Protein AF-A0A9J6BPK5-F1 (afdb_monomer)

Mean predicted aligned error: 16.49 Å

Solvent-accessible surface area (backbone atoms only — not comparable to full-atom values): 7780 Å² total; per-residue (Å²): 132,78,94,73,76,54,67,80,77,44,64,99,49,72,40,71,64,44,76,48,83,51,73,51,61,76,55,41,79,76,68,59,50,74,66,56,49,52,56,53,61,63,26,28,77,41,74,94,19,54,43,77,45,57,84,83,74,70,95,62,77,80,78,77,71,69,64,55,94,35,42,51,76,47,80,46,71,44,71,62,95,72,78,76,86,83,51,89,82,42,48,79,77,48,75,49,76,39,83,93,51,100,74,40,48,27,42,40,35,31,37,28,73,70,61,76,86,77,87,127

pLDDT: mean 75.68, std 15.54, range [35.75, 95.31]

Structure (mmCIF, N/CA/C/O backbone):
data_AF-A0A9J6BPK5-F1
#
_entry.id   AF-A0A9J6BPK5-F1
#
loop_
_atom_site.group_PDB
_atom_site.id
_atom_site.type_symbol
_atom_site.label_atom_id
_atom_site.label_alt_id
_atom_site.label_comp_id
_atom_site.label_asym_id
_atom_site.label_entity_id
_atom_site.label_seq_id
_atom_site.pdbx_PDB_ins_code
_atom_site.Cartn_x
_atom_site.Cartn_y
_atom_site.Cartn_z
_atom_site.occupancy
_atom_site.B_iso_or_equiv
_atom_site.auth_seq_id
_atom_site.auth_comp_id
_atom_site.auth_asym_id
_atom_site.auth_atom_id
_atom_site.pdbx_PDB_model_num
ATOM 1 N N . MET A 1 1 ? 0.612 -21.211 -21.174 1.00 61.78 1 MET A N 1
ATOM 2 C CA . MET A 1 1 ? 0.870 -19.931 -20.473 1.00 61.78 1 MET A CA 1
ATOM 3 C C . MET A 1 1 ? 1.261 -20.290 -19.049 1.00 61.78 1 MET A C 1
ATOM 5 O O . MET A 1 1 ? 0.654 -21.206 -18.516 1.00 61.78 1 MET A O 1
ATOM 9 N N . ALA A 1 2 ? 2.315 -19.696 -18.487 1.00 75.44 2 ALA A N 1
ATOM 10 C CA . ALA A 1 2 ? 2.744 -20.045 -17.131 1.00 75.44 2 ALA A CA 1
ATOM 11 C C . ALA A 1 2 ? 1.718 -19.534 -16.107 1.00 75.44 2 ALA A C 1
ATOM 13 O O . ALA A 1 2 ? 1.274 -18.394 -16.224 1.00 75.44 2 ALA A O 1
ATOM 14 N N . GLU A 1 3 ? 1.364 -20.363 -15.125 1.00 87.12 3 GLU A N 1
ATOM 15 C CA . GLU A 1 3 ? 0.406 -20.011 -14.063 1.00 87.12 3 GLU A CA 1
ATOM 16 C C . GLU A 1 3 ? 0.951 -18.921 -13.128 1.00 87.12 3 GLU A C 1
ATOM 18 O O . GLU A 1 3 ? 0.195 -18.108 -12.602 1.00 87.12 3 GLU A O 1
ATOM 23 N N . ALA A 1 4 ? 2.275 -18.865 -12.964 1.00 90.00 4 ALA A N 1
ATOM 24 C CA . ALA A 1 4 ? 2.968 -17.830 -12.213 1.00 90.00 4 ALA A CA 1
ATOM 25 C C . ALA A 1 4 ? 4.319 -17.504 -12.857 1.00 90.00 4 ALA A C 1
ATOM 27 O O . ALA A 1 4 ? 5.006 -18.373 -13.397 1.00 90.00 4 ALA A O 1
ATOM 28 N N . ILE A 1 5 ? 4.719 -16.238 -12.769 1.00 93.12 5 ILE A N 1
ATOM 29 C CA . ILE A 1 5 ? 6.027 -15.755 -13.215 1.00 93.12 5 ILE A CA 1
ATOM 30 C C . ILE A 1 5 ? 6.610 -14.809 -12.172 1.00 93.12 5 ILE A C 1
ATOM 32 O O . ILE A 1 5 ? 5.887 -14.135 -11.441 1.00 93.12 5 ILE A O 1
ATOM 36 N N . THR A 1 6 ? 7.937 -14.735 -12.106 1.00 92.50 6 THR A N 1
ATOM 37 C CA . THR A 1 6 ? 8.608 -13.757 -11.246 1.00 92.50 6 THR A CA 1
ATOM 38 C C . THR A 1 6 ? 8.509 -12.355 -11.846 1.00 92.50 6 THR A C 1
ATOM 40 O O . THR A 1 6 ? 8.416 -12.192 -13.064 1.00 92.50 6 THR A O 1
ATOM 43 N N . ILE A 1 7 ? 8.607 -11.325 -10.999 1.00 92.38 7 ILE A N 1
ATOM 44 C CA . ILE A 1 7 ? 8.554 -9.916 -11.429 1.00 92.38 7 ILE A CA 1
ATOM 45 C C . ILE A 1 7 ? 9.581 -9.638 -12.538 1.00 92.38 7 ILE A C 1
ATOM 47 O O . ILE A 1 7 ? 9.231 -9.055 -13.562 1.00 92.38 7 ILE A O 1
ATOM 51 N N . HIS A 1 8 ? 10.812 -10.139 -12.399 1.00 92.00 8 HIS A N 1
ATOM 52 C CA . HIS A 1 8 ? 11.862 -9.998 -13.415 1.00 92.00 8 HIS A CA 1
ATOM 53 C C . HIS A 1 8 ? 11.454 -10.584 -14.773 1.00 92.00 8 HIS A C 1
ATOM 55 O O . HIS A 1 8 ? 11.677 -9.963 -15.805 1.00 92.00 8 HIS A O 1
ATOM 61 N N . LYS A 1 9 ? 10.814 -11.760 -14.788 1.00 93.19 9 LYS A N 1
ATOM 62 C CA . LYS A 1 9 ? 10.366 -12.416 -16.028 1.00 93.19 9 LYS A CA 1
ATOM 63 C C . LYS A 1 9 ? 9.081 -11.812 -16.606 1.00 93.19 9 LYS A C 1
ATOM 65 O O . LYS A 1 9 ? 8.749 -12.092 -17.752 1.00 93.19 9 LYS A O 1
ATOM 70 N N . SER A 1 10 ? 8.372 -10.985 -15.838 1.00 92.94 10 SER A N 1
ATOM 71 C CA . SER A 1 10 ? 7.174 -10.261 -16.289 1.00 92.94 10 SER A CA 1
ATOM 72 C C . SER A 1 10 ? 7.471 -8.931 -16.995 1.00 92.94 10 SER A C 1
ATOM 74 O O . SER A 1 10 ? 6.563 -8.316 -17.558 1.00 92.94 10 SER A O 1
ATOM 76 N N . GLN A 1 11 ? 8.724 -8.463 -16.966 1.00 91.94 11 GLN A N 1
ATOM 77 C CA . GLN A 1 11 ? 9.120 -7.187 -17.563 1.00 91.94 11 GLN A CA 1
ATOM 78 C C . GLN A 1 11 ? 8.777 -7.130 -19.060 1.00 91.94 11 GLN A C 1
ATOM 80 O O . GLN A 1 11 ? 8.908 -8.113 -19.784 1.00 91.94 11 GLN A O 1
ATOM 85 N N . GLY A 1 12 ? 8.289 -5.974 -19.515 1.00 90.38 12 GLY A N 1
ATOM 86 C CA . GLY A 1 12 ? 7.861 -5.758 -20.904 1.00 90.38 12 GLY A CA 1
ATOM 87 C C . GLY A 1 12 ? 6.478 -6.319 -21.260 1.00 90.38 12 GLY A C 1
ATOM 88 O O . GLY A 1 12 ? 5.983 -6.043 -22.346 1.00 90.38 12 GLY A O 1
ATOM 89 N N . ARG A 1 13 ? 5.815 -7.053 -20.357 1.00 89.38 13 ARG A N 1
ATOM 90 C CA . ARG A 1 13 ? 4.464 -7.597 -20.581 1.00 89.38 13 ARG A CA 1
ATOM 91 C C . ARG A 1 13 ? 3.390 -6.812 -19.834 1.00 89.38 13 ARG A C 1
ATOM 93 O O . ARG A 1 13 ? 3.664 -6.282 -18.761 1.00 89.38 13 ARG A O 1
ATOM 100 N N . SER A 1 14 ? 2.170 -6.785 -20.362 1.00 93.31 14 SER A N 1
ATOM 101 C CA . SER A 1 14 ? 1.015 -6.175 -19.693 1.00 93.31 14 SER A CA 1
ATOM 102 C C . SER A 1 14 ? -0.223 -7.034 -19.884 1.00 93.31 14 SER A C 1
ATOM 104 O O . SER A 1 14 ? -0.612 -7.312 -21.022 1.00 93.31 14 SER A O 1
ATOM 106 N N . GLU A 1 15 ? -0.868 -7.392 -18.781 1.00 92.62 15 GLU A N 1
ATOM 107 C CA . GLU A 1 15 ? -2.012 -8.305 -18.749 1.00 92.62 15 GLU A CA 1
ATOM 108 C C . GLU A 1 15 ? -3.278 -7.563 -18.281 1.00 92.62 15 GLU A C 1
ATOM 110 O O . GLU A 1 15 ? -3.209 -6.517 -17.625 1.00 92.62 15 GLU A O 1
ATOM 115 N N . SER A 1 16 ? -4.457 -8.077 -18.647 1.00 93.75 16 SER A N 1
ATOM 116 C CA . SER A 1 16 ? -5.740 -7.476 -18.244 1.00 93.75 16 SER A CA 1
ATOM 117 C C . SER A 1 16 ? -6.034 -7.672 -16.758 1.00 93.75 16 SER A C 1
ATOM 119 O O . SER A 1 16 ? -6.626 -6.793 -16.137 1.00 93.75 16 SER A O 1
ATOM 121 N N . LYS A 1 17 ? -5.604 -8.808 -16.199 1.00 94.44 17 LYS A N 1
ATOM 122 C CA . LYS A 1 17 ? -5.732 -9.172 -14.789 1.00 94.44 17 LYS A CA 1
ATOM 123 C C . LYS A 1 17 ? -4.400 -9.719 -14.293 1.00 94.44 17 LYS A C 1
ATOM 125 O O . LYS A 1 17 ? -3.844 -10.623 -14.911 1.00 94.44 17 LYS A O 1
ATOM 130 N N . ILE A 1 18 ? -3.904 -9.186 -13.183 1.00 94.81 18 ILE A N 1
ATOM 131 C CA . ILE A 1 18 ? -2.685 -9.646 -12.523 1.00 94.81 18 ILE A CA 1
ATOM 132 C C . ILE A 1 18 ? -2.923 -9.820 -11.031 1.00 94.81 18 ILE A C 1
ATOM 134 O O . ILE A 1 18 ? -3.657 -9.058 -10.406 1.00 94.81 18 ILE A O 1
ATOM 138 N N .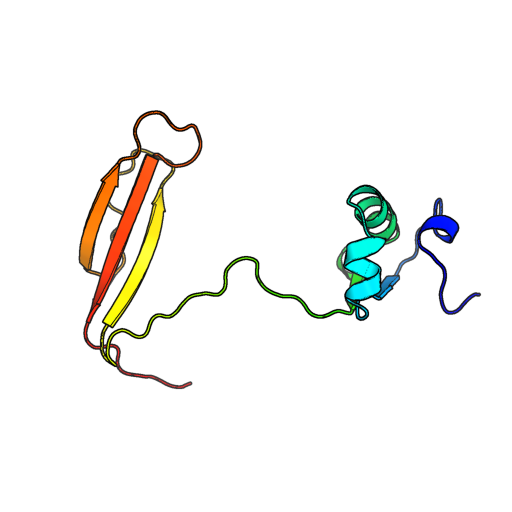 VAL A 1 19 ? -2.243 -10.805 -10.459 1.00 94.94 19 VAL A N 1
ATOM 139 C CA . VAL A 1 19 ? -2.230 -11.041 -9.020 1.00 94.94 19 VAL A CA 1
ATOM 140 C C . VAL A 1 19 ? -0.786 -10.968 -8.545 1.00 94.94 19 VAL A C 1
ATOM 142 O O . VAL A 1 19 ? 0.075 -11.684 -9.055 1.00 94.94 19 VAL A O 1
ATOM 145 N N . ILE A 1 20 ? -0.515 -10.099 -7.575 1.00 93.19 20 ILE A N 1
ATOM 146 C CA . ILE A 1 20 ? 0.785 -10.003 -6.912 1.00 93.19 20 ILE A CA 1
ATOM 147 C C . ILE A 1 20 ? 0.683 -10.759 -5.587 1.00 93.19 20 ILE A C 1
ATOM 149 O O . ILE A 1 20 ? -0.014 -10.322 -4.671 1.00 93.19 20 ILE A O 1
ATOM 153 N N . ASP A 1 21 ? 1.366 -11.898 -5.484 1.00 92.25 21 ASP A N 1
ATOM 154 C CA . ASP A 1 21 ? 1.395 -12.696 -4.257 1.00 92.25 21 ASP A CA 1
ATOM 155 C C . ASP A 1 21 ? 2.512 -12.228 -3.318 1.00 92.25 21 ASP A C 1
ATOM 157 O O . ASP A 1 21 ? 3.703 -12.415 -3.577 1.00 92.25 21 ASP A O 1
ATOM 161 N N . VAL A 1 22 ? 2.101 -11.619 -2.210 1.00 89.56 22 VAL A N 1
ATOM 162 C CA . VAL A 1 22 ? 2.953 -11.136 -1.125 1.00 89.56 22 VAL A CA 1
ATOM 163 C C . VAL A 1 22 ? 2.539 -11.744 0.218 1.00 89.56 22 VAL A C 1
ATOM 165 O O . VAL A 1 22 ? 2.681 -11.131 1.268 1.00 89.56 22 VAL A O 1
ATOM 168 N N . ARG A 1 23 ? 2.037 -12.984 0.232 1.00 88.31 23 ARG A N 1
ATOM 169 C CA . ARG A 1 23 ? 1.659 -13.670 1.484 1.00 88.31 23 ARG A CA 1
ATOM 170 C C . ARG A 1 23 ? 2.840 -14.141 2.329 1.00 88.31 23 ARG A C 1
ATOM 172 O O . ARG A 1 23 ? 2.639 -14.500 3.480 1.00 88.31 23 ARG A O 1
ATOM 179 N N . ASN A 1 24 ? 4.059 -14.161 1.785 1.00 85.44 24 ASN A N 1
ATOM 180 C CA . ASN A 1 24 ? 5.266 -14.577 2.503 1.00 85.44 24 ASN A CA 1
ATOM 181 C C . ASN A 1 24 ? 6.075 -13.343 2.964 1.00 85.44 24 ASN A C 1
ATOM 183 O O . ASN A 1 24 ? 6.846 -12.801 2.162 1.00 85.44 24 ASN A O 1
ATOM 187 N N . PRO A 1 25 ? 5.95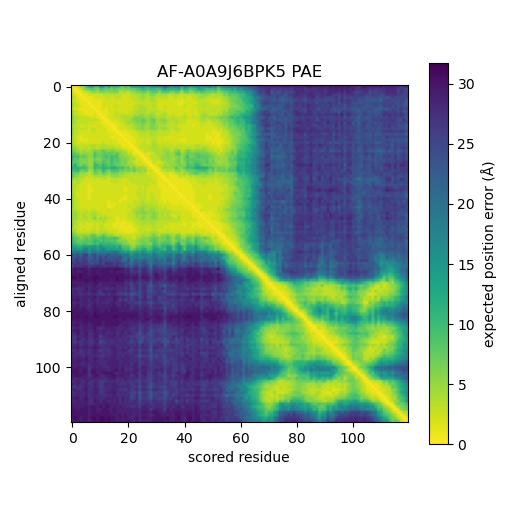3 -12.899 4.233 1.00 77.12 25 PRO A N 1
ATOM 188 C CA . PRO A 1 25 ? 6.554 -11.648 4.705 1.00 77.12 25 PRO A CA 1
ATOM 189 C C . PRO A 1 25 ? 8.081 -11.666 4.635 1.00 77.12 25 PRO A C 1
ATOM 191 O O . PRO A 1 25 ? 8.704 -10.662 4.288 1.00 77.12 25 PRO A O 1
ATOM 194 N N . SER A 1 26 ? 8.684 -12.829 4.896 1.00 76.56 26 SER A N 1
ATOM 195 C CA . SER A 1 26 ? 10.132 -13.039 4.843 1.00 76.56 26 SER A CA 1
ATOM 196 C C . SER A 1 26 ? 10.692 -12.784 3.441 1.00 76.56 26 SER A C 1
ATOM 198 O O . SER A 1 26 ? 11.783 -12.234 3.300 1.00 76.56 26 SER A O 1
ATOM 200 N N . LYS A 1 27 ? 9.929 -13.119 2.389 1.00 73.19 27 LYS A N 1
ATOM 201 C CA . LYS A 1 27 ? 10.316 -12.829 1.001 1.00 73.19 27 LYS A CA 1
ATOM 202 C C . LYS A 1 27 ? 10.126 -11.357 0.631 1.00 73.19 27 LYS A C 1
ATOM 204 O O . LYS A 1 27 ? 10.961 -10.814 -0.084 1.00 73.19 27 LYS A O 1
ATOM 209 N N . ILE A 1 28 ? 9.083 -10.692 1.129 1.00 79.19 28 ILE A N 1
ATOM 210 C CA . ILE A 1 28 ? 8.852 -9.262 0.853 1.00 79.19 28 ILE A CA 1
ATOM 211 C C . ILE A 1 28 ? 9.966 -8.419 1.468 1.00 79.19 28 ILE A C 1
ATOM 213 O O . ILE A 1 28 ? 10.579 -7.619 0.768 1.00 79.19 28 ILE A O 1
ATOM 217 N N . LYS A 1 29 ? 10.255 -8.627 2.760 1.00 76.31 29 LYS A N 1
ATOM 218 C CA . LYS A 1 29 ? 11.199 -7.796 3.519 1.00 76.31 29 LYS A CA 1
ATOM 219 C C . LYS A 1 29 ? 12.610 -7.824 2.926 1.00 76.31 29 LYS A C 1
ATOM 221 O O . LYS A 1 29 ? 13.289 -6.805 2.933 1.00 76.31 29 LYS A O 1
ATOM 226 N N . ASN A 1 30 ? 13.019 -8.971 2.382 1.00 76.94 30 ASN A N 1
ATOM 227 C CA . ASN A 1 30 ? 14.373 -9.171 1.867 1.00 76.94 30 ASN A CA 1
ATOM 228 C C . ASN A 1 30 ? 14.499 -8.966 0.351 1.00 76.94 30 ASN A C 1
ATOM 230 O O . ASN A 1 30 ? 15.598 -8.711 -0.133 1.00 76.94 30 ASN A O 1
ATOM 234 N N . HIS A 1 31 ? 13.409 -9.088 -0.418 1.00 79.25 31 HIS A N 1
ATOM 235 C CA . HIS A 1 31 ? 13.497 -9.100 -1.883 1.00 79.25 31 HIS A CA 1
ATOM 236 C C . HIS A 1 31 ? 12.627 -8.068 -2.592 1.00 79.25 31 HIS A C 1
ATOM 238 O O . HIS A 1 31 ? 12.829 -7.888 -3.794 1.00 79.25 31 HIS A O 1
ATOM 244 N N . MET A 1 32 ? 11.698 -7.392 -1.911 1.00 85.75 32 MET A N 1
ATOM 245 C CA . MET A 1 32 ? 10.771 -6.448 -2.535 1.00 85.75 32 MET A CA 1
ATOM 246 C C . MET A 1 32 ? 11.164 -4.997 -2.237 1.00 85.75 32 MET A C 1
ATOM 248 O O . MET A 1 32 ? 10.769 -4.413 -1.232 1.00 85.75 32 MET A O 1
ATOM 252 N N . ASP A 1 33 ? 11.938 -4.407 -3.144 1.00 89.12 33 ASP A N 1
ATOM 253 C CA . ASP A 1 33 ? 12.254 -2.979 -3.139 1.00 89.12 33 ASP A CA 1
ATOM 254 C C . ASP A 1 33 ? 11.195 -2.160 -3.907 1.00 89.12 33 ASP A C 1
ATOM 256 O O . ASP A 1 33 ? 10.296 -2.689 -4.570 1.00 89.12 33 ASP A O 1
ATOM 260 N N . ARG A 1 34 ? 11.307 -0.829 -3.829 1.00 89.88 34 ARG A N 1
ATOM 261 C CA . ARG A 1 34 ? 10.398 0.104 -4.512 1.00 89.88 34 ARG A CA 1
ATOM 262 C C . ARG A 1 34 ? 10.373 -0.091 -6.034 1.00 89.88 34 ARG A C 1
ATOM 264 O O . ARG A 1 34 ? 9.330 0.115 -6.652 1.00 89.88 34 ARG A O 1
ATOM 271 N N . GLN A 1 35 ? 11.492 -0.479 -6.645 1.00 92.44 35 GLN A N 1
ATOM 272 C CA . GLN A 1 35 ? 11.583 -0.656 -8.097 1.00 92.44 35 GLN A CA 1
ATOM 273 C C . GLN A 1 35 ? 10.801 -1.893 -8.542 1.00 92.44 35 GLN A C 1
ATOM 275 O O . GLN A 1 35 ? 10.040 -1.833 -9.505 1.00 92.44 35 GLN A O 1
ATOM 280 N N . LYS A 1 36 ? 10.907 -2.998 -7.802 1.00 92.50 36 LYS A N 1
ATOM 281 C CA . LYS A 1 36 ? 10.130 -4.216 -8.057 1.00 92.50 36 LYS A CA 1
ATOM 282 C C . LYS A 1 36 ? 8.640 -3.994 -7.860 1.00 92.50 36 LYS A C 1
ATOM 284 O O . LYS A 1 36 ? 7.863 -4.479 -8.680 1.00 92.50 36 LYS A O 1
ATOM 289 N N . TRP A 1 37 ? 8.246 -3.210 -6.854 1.00 92.75 37 TRP A N 1
ATOM 290 C CA . TRP A 1 37 ? 6.856 -2.773 -6.705 1.00 92.75 37 TRP A CA 1
ATOM 291 C C . TRP A 1 37 ? 6.366 -2.021 -7.936 1.00 92.75 37 TRP A C 1
ATOM 293 O O . TRP A 1 37 ? 5.329 -2.368 -8.494 1.00 92.75 37 TRP A O 1
ATOM 303 N N . TYR A 1 38 ? 7.136 -1.043 -8.411 1.00 94.38 38 TYR A N 1
ATOM 304 C CA . TYR A 1 38 ? 6.779 -0.288 -9.609 1.00 94.38 38 TYR A CA 1
ATOM 305 C C . TYR A 1 38 ? 6.636 -1.190 -10.847 1.00 94.38 38 TYR A C 1
ATOM 307 O O . TYR A 1 38 ? 5.663 -1.091 -11.600 1.00 94.38 38 TYR A O 1
ATOM 315 N N . VAL A 1 39 ? 7.567 -2.127 -11.041 1.00 94.75 39 VAL A N 1
ATOM 316 C CA . VAL A 1 39 ? 7.503 -3.082 -12.155 1.00 94.75 39 VAL A CA 1
ATOM 317 C C . VAL A 1 39 ? 6.267 -3.973 -12.046 1.00 94.75 39 VAL A C 1
ATOM 319 O O . VAL A 1 39 ? 5.546 -4.102 -13.031 1.00 94.75 39 VAL A O 1
ATOM 322 N N . ALA A 1 40 ? 5.997 -4.552 -10.875 1.00 93.44 40 ALA A N 1
ATOM 323 C CA . ALA A 1 40 ? 4.865 -5.452 -10.670 1.00 93.44 40 ALA A CA 1
ATOM 324 C C . ALA A 1 40 ? 3.519 -4.739 -10.878 1.00 93.44 40 ALA A C 1
ATOM 326 O O . ALA A 1 40 ? 2.666 -5.237 -11.610 1.00 93.44 40 ALA A O 1
ATOM 327 N N . LEU A 1 41 ? 3.358 -3.543 -10.304 1.00 93.94 41 LEU A N 1
ATOM 328 C CA . LEU A 1 41 ? 2.132 -2.748 -10.416 1.00 93.94 41 LEU A CA 1
ATOM 329 C C . LEU A 1 41 ? 1.890 -2.263 -11.853 1.00 93.94 41 LEU A C 1
ATOM 331 O O . LEU A 1 41 ? 0.756 -2.273 -12.322 1.00 93.94 41 LEU A O 1
ATOM 335 N N . SER A 1 42 ? 2.950 -1.924 -12.594 1.00 94.25 42 SER A N 1
ATOM 336 C CA . SER A 1 42 ? 2.843 -1.497 -14.000 1.00 94.25 42 SER A CA 1
ATOM 337 C C . SER A 1 42 ? 2.520 -2.627 -14.987 1.00 94.25 42 SER A C 1
ATOM 339 O O . SER A 1 42 ? 2.368 -2.363 -16.180 1.00 94.25 42 SER A O 1
ATOM 341 N N . ARG A 1 43 ? 2.423 -3.891 -14.541 1.00 94.50 43 ARG A N 1
ATOM 342 C CA . ARG A 1 43 ? 1.976 -4.987 -15.420 1.00 94.50 43 ARG A CA 1
ATOM 343 C C . ARG A 1 43 ? 0.456 -4.971 -15.628 1.00 94.50 43 ARG A C 1
ATOM 345 O O . ARG A 1 43 ? -0.015 -5.546 -16.608 1.00 94.50 43 ARG A O 1
ATOM 352 N N . ALA A 1 44 ? -0.303 -4.318 -14.742 1.00 94.88 44 ALA A N 1
ATOM 353 C CA . 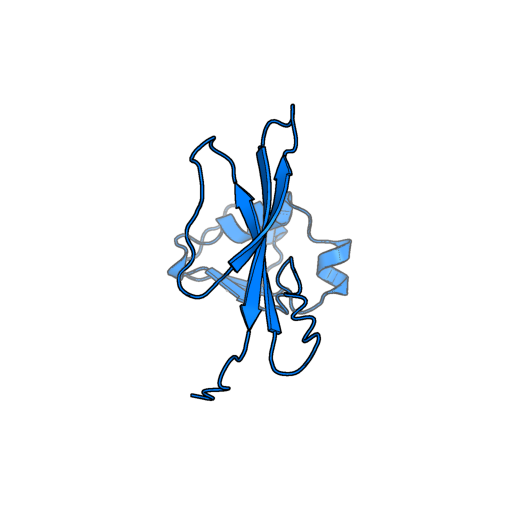ALA A 1 44 ? -1.753 -4.197 -14.859 1.00 94.88 44 ALA A CA 1
ATOM 354 C C . ALA A 1 44 ? -2.105 -3.067 -15.832 1.00 94.88 44 ALA A C 1
ATOM 356 O O . ALA A 1 44 ? -1.583 -1.961 -15.719 1.00 94.88 44 ALA A O 1
ATOM 357 N N . ARG A 1 45 ? -3.034 -3.319 -16.761 1.00 94.44 45 ARG A N 1
ATOM 358 C CA . ARG A 1 45 ? -3.547 -2.269 -17.666 1.00 94.44 45 ARG A CA 1
ATOM 359 C C . ARG A 1 45 ? -4.553 -1.328 -17.004 1.00 94.44 45 ARG A C 1
ATOM 361 O O . ARG A 1 45 ? -4.794 -0.240 -17.509 1.00 94.44 45 ARG A O 1
ATOM 368 N N . SER A 1 46 ? -5.174 -1.762 -15.911 1.00 94.31 46 SER A N 1
ATOM 369 C CA . SER A 1 46 ? -6.150 -0.975 -15.159 1.00 94.31 46 SER A CA 1
ATOM 370 C C . SER A 1 46 ? -6.111 -1.360 -13.685 1.00 94.31 46 SER A C 1
ATOM 372 O O . SER A 1 46 ? -5.732 -2.484 -13.348 1.00 94.31 46 SER A O 1
ATOM 374 N N . LEU A 1 47 ? -6.548 -0.448 -12.815 1.00 91.69 47 LEU A N 1
ATOM 375 C CA . LEU A 1 47 ? -6.628 -0.703 -11.377 1.00 91.69 47 LEU A CA 1
ATOM 376 C C . LEU A 1 47 ? -7.605 -1.846 -11.050 1.00 91.69 47 LEU A C 1
ATOM 378 O O . LEU A 1 47 ? -7.315 -2.671 -10.194 1.00 91.69 47 LEU A O 1
ATOM 382 N N . ASN A 1 48 ? -8.706 -1.959 -11.801 1.00 94.88 48 ASN A N 1
ATOM 383 C CA . ASN A 1 48 ? -9.697 -3.034 -11.646 1.00 94.88 48 ASN A CA 1
ATOM 384 C C . ASN A 1 48 ? -9.136 -4.430 -11.963 1.00 94.88 48 ASN A C 1
ATOM 386 O O . ASN A 1 48 ? -9.723 -5.435 -11.574 1.00 94.88 48 ASN A O 1
ATOM 390 N N . GLY A 1 49 ? -8.024 -4.497 -12.697 1.00 92.56 49 GLY A N 1
ATOM 391 C CA . GLY A 1 49 ? -7.316 -5.735 -13.010 1.00 92.56 49 GLY A CA 1
ATOM 392 C C . GLY A 1 49 ? -6.153 -6.041 -12.068 1.00 92.56 49 GLY A C 1
ATOM 393 O O . GLY A 1 49 ? -5.451 -7.022 -12.297 1.00 92.56 49 GLY A O 1
ATOM 394 N N . LEU A 1 50 ? -5.901 -5.211 -11.054 1.00 94.88 50 LEU A N 1
ATOM 395 C CA . LEU A 1 50 ? -4.799 -5.384 -10.116 1.00 94.88 50 LEU A CA 1
ATOM 396 C C . LEU A 1 50 ? -5.309 -5.978 -8.803 1.00 94.88 50 LEU A C 1
ATOM 398 O O . LEU A 1 50 ? -6.103 -5.363 -8.097 1.00 94.88 50 LEU A O 1
ATOM 402 N N . TYR A 1 51 ? -4.764 -7.131 -8.434 1.00 95.31 51 TYR A N 1
ATOM 403 C CA . TYR A 1 51 ? -5.025 -7.764 -7.148 1.00 95.31 51 TYR A CA 1
ATOM 404 C C . TYR A 1 51 ? -3.710 -7.978 -6.403 1.00 95.31 51 TYR A C 1
ATOM 406 O O . TYR A 1 51 ? -2.706 -8.382 -6.993 1.00 95.31 51 TYR A O 1
ATOM 414 N N . ILE A 1 52 ? -3.706 -7.723 -5.098 1.00 92.69 52 ILE A N 1
ATOM 415 C CA . ILE A 1 52 ? -2.542 -7.940 -4.237 1.00 92.69 52 ILE A CA 1
ATOM 416 C C . ILE A 1 52 ? -2.976 -8.867 -3.103 1.00 92.69 52 ILE A C 1
ATOM 418 O O . ILE A 1 52 ? -3.871 -8.532 -2.331 1.00 92.69 52 ILE A O 1
ATOM 422 N N . LEU A 1 53 ? -2.355 -10.042 -3.014 1.00 92.56 53 LEU A N 1
ATOM 423 C CA . LEU A 1 53 ? -2.629 -11.026 -1.969 1.00 92.56 53 LEU A CA 1
ATOM 424 C C . LEU A 1 53 ? -1.589 -10.893 -0.864 1.00 92.56 53 LEU A C 1
ATOM 426 O O . LEU A 1 53 ? -0.410 -11.136 -1.100 1.00 92.56 53 LEU A O 1
ATOM 430 N N . GLY A 1 54 ? -2.006 -10.563 0.352 1.00 87.62 54 GLY A N 1
ATOM 431 C CA . GLY A 1 54 ? -1.087 -10.441 1.477 1.00 87.62 54 GLY A CA 1
ATOM 432 C C . GLY A 1 54 ? -1.766 -10.021 2.767 1.00 87.62 54 GLY A C 1
ATOM 433 O O . GLY A 1 54 ? -2.970 -9.782 2.802 1.00 87.62 54 GLY A O 1
ATOM 434 N N . ALA A 1 55 ? -0.963 -9.921 3.824 1.00 80.00 55 ALA A N 1
ATOM 435 C CA . ALA A 1 55 ? -1.379 -9.311 5.078 1.00 80.00 55 ALA A CA 1
ATOM 436 C C . ALA A 1 55 ? -1.066 -7.810 5.023 1.00 80.00 55 ALA A C 1
ATOM 438 O O . ALA A 1 55 ? 0.101 -7.412 5.016 1.00 80.00 55 ALA A O 1
ATOM 439 N N . PHE A 1 56 ? -2.105 -6.982 4.965 1.00 78.31 56 PHE A N 1
ATOM 440 C CA . PHE A 1 56 ? -1.967 -5.530 4.999 1.00 78.31 56 PHE A CA 1
ATOM 441 C C . PHE A 1 56 ? -2.085 -5.051 6.438 1.00 78.31 56 PHE A C 1
ATOM 443 O O . PHE A 1 56 ? -3.117 -5.247 7.076 1.00 78.31 56 PHE A O 1
ATOM 450 N N . LYS A 1 57 ? -1.027 -4.412 6.940 1.00 73.75 57 LYS A N 1
ATOM 451 C CA . LYS A 1 57 ? -1.074 -3.689 8.208 1.00 73.75 57 LYS A CA 1
ATOM 452 C C . LYS A 1 57 ? -1.203 -2.194 7.899 1.00 73.75 57 LYS A C 1
ATOM 454 O O . LYS A 1 57 ? -0.339 -1.676 7.186 1.00 73.75 57 LYS A O 1
ATOM 459 N N . PRO A 1 58 ? -2.252 -1.502 8.376 1.00 73.12 58 PRO A N 1
ATOM 460 C CA . PRO A 1 58 ? -2.335 -0.057 8.224 1.00 73.12 58 PRO A CA 1
ATOM 461 C C . PRO A 1 58 ? -1.120 0.609 8.902 1.00 73.12 58 PRO A C 1
ATOM 463 O O . PRO A 1 58 ? -0.651 0.117 9.930 1.00 73.12 58 PRO A O 1
ATOM 466 N N . PRO A 1 59 ? -0.576 1.699 8.329 1.00 61.78 59 PRO A N 1
ATOM 467 C CA . PRO A 1 59 ? 0.654 2.334 8.812 1.00 61.78 59 PRO A CA 1
ATOM 468 C C . PRO A 1 59 ? 0.532 2.902 10.230 1.00 61.78 59 PRO A C 1
ATOM 470 O O . PRO A 1 59 ? 1.532 2.974 10.937 1.00 61.78 59 PRO A O 1
ATOM 473 N N . ASN A 1 60 ? -0.686 3.234 10.656 1.00 61.16 60 ASN A N 1
ATOM 474 C CA . ASN A 1 60 ? -0.986 3.595 12.028 1.00 61.16 60 ASN A CA 1
ATOM 475 C C . ASN A 1 6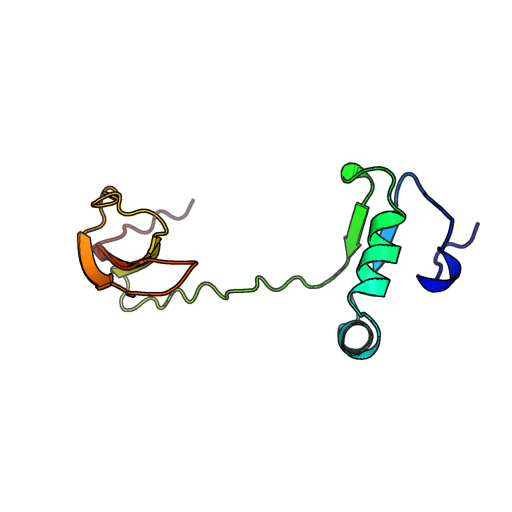0 ? -1.914 2.518 12.588 1.00 61.16 60 ASN A C 1
ATOM 477 O O . ASN A 1 60 ? -3.031 2.344 12.098 1.00 61.16 60 ASN A O 1
ATOM 481 N N . GLU A 1 61 ? -1.466 1.800 13.616 1.00 54.59 61 GLU A N 1
ATOM 482 C CA . GLU A 1 61 ? -2.425 1.244 14.564 1.00 54.59 61 GLU A CA 1
ATOM 483 C C . GLU A 1 61 ? -3.186 2.449 15.113 1.00 54.59 61 GLU A C 1
ATOM 485 O O . GLU A 1 61 ? -2.579 3.364 15.675 1.00 54.59 61 GLU A O 1
ATOM 490 N N . ILE A 1 62 ? -4.497 2.508 14.873 1.00 53.69 62 ILE A N 1
ATOM 491 C CA . ILE A 1 62 ? -5.343 3.439 15.608 1.00 53.69 62 ILE A CA 1
ATOM 492 C C . ILE A 1 62 ? -5.251 2.944 17.049 1.00 53.69 62 ILE A C 1
ATOM 494 O O . ILE A 1 62 ? -5.931 1.992 17.424 1.00 53.69 62 ILE A O 1
ATOM 498 N N . ASN A 1 63 ? -4.338 3.522 17.829 1.00 49.00 63 ASN A N 1
ATOM 499 C CA . ASN A 1 63 ? -4.310 3.347 19.268 1.00 49.00 63 ASN A CA 1
ATOM 500 C C . ASN A 1 63 ? -5.580 4.010 19.795 1.00 49.00 63 ASN A C 1
ATOM 502 O O . ASN A 1 63 ? -5.568 5.163 20.213 1.00 49.00 63 ASN A O 1
ATOM 506 N N . LEU A 1 64 ? -6.695 3.283 19.744 1.00 52.69 64 LEU A N 1
ATOM 507 C CA . LEU A 1 64 ? -7.829 3.535 20.610 1.00 52.69 64 LEU A CA 1
ATOM 508 C C . LEU A 1 64 ? -7.351 3.173 22.016 1.00 52.69 64 LEU A C 1
ATOM 510 O O . LEU A 1 64 ? -7.649 2.100 22.537 1.00 52.69 64 LEU A O 1
ATOM 514 N N . THR A 1 65 ? -6.550 4.040 22.631 1.00 49.69 65 THR A N 1
ATOM 515 C CA . THR A 1 65 ? -6.423 4.042 24.081 1.00 49.69 65 THR A CA 1
ATOM 516 C C . THR A 1 65 ? -7.803 4.399 24.607 1.00 49.69 65 THR A C 1
ATOM 518 O O . THR A 1 65 ? -8.127 5.572 24.759 1.00 49.69 65 THR A O 1
ATOM 521 N N . MET A 1 66 ? -8.646 3.386 24.828 1.00 45.97 66 MET A N 1
ATOM 522 C C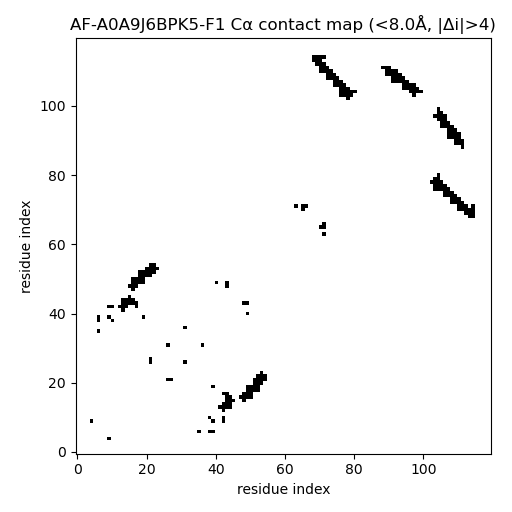A . MET A 1 66 ? -9.829 3.504 25.670 1.00 45.97 66 MET A CA 1
ATOM 523 C C . MET A 1 66 ? -9.347 3.792 27.091 1.00 45.97 66 MET A C 1
ATOM 525 O O . MET A 1 66 ? -9.251 2.910 27.942 1.00 45.97 66 MET A O 1
ATOM 529 N N . THR A 1 67 ? -8.984 5.042 27.348 1.00 46.94 67 THR A N 1
ATOM 530 C CA . THR A 1 67 ? -8.851 5.565 28.698 1.00 46.94 67 THR A CA 1
ATOM 531 C C . THR A 1 67 ? -10.260 5.807 29.211 1.00 46.94 67 THR A C 1
ATOM 533 O O . THR A 1 67 ? -10.836 6.862 28.970 1.00 46.94 67 THR A O 1
ATOM 536 N N . SER A 1 68 ? -10.795 4.804 29.913 1.00 46.53 68 SER A N 1
ATOM 537 C CA . SER A 1 68 ? -12.147 4.775 30.480 1.00 46.53 68 SER A CA 1
ATOM 538 C C . SER A 1 68 ? -13.259 4.674 29.427 1.00 46.53 68 SER A C 1
ATOM 540 O O . SER A 1 68 ? -13.217 5.301 28.373 1.00 46.53 68 SER A O 1
ATOM 542 N N . SER A 1 69 ? -14.288 3.878 29.715 1.00 53.09 69 SER A N 1
ATOM 543 C CA . SER A 1 69 ? -15.443 3.541 28.862 1.00 53.09 69 SER A CA 1
ATOM 544 C C . SER A 1 69 ? -16.313 4.727 28.410 1.00 53.09 69 SER A C 1
ATOM 546 O O . SER A 1 69 ? -17.394 4.526 27.866 1.00 53.09 69 SER A O 1
ATOM 548 N N . HIS A 1 70 ? -15.863 5.963 28.619 1.00 58.03 70 HIS A N 1
ATOM 549 C CA . HIS A 1 70 ? -16.646 7.176 28.420 1.00 58.03 70 HIS A CA 1
ATOM 550 C C . HIS A 1 70 ? -15.872 8.309 27.747 1.00 58.03 70 HIS A C 1
ATOM 552 O O . HIS A 1 70 ? -16.427 9.396 27.653 1.00 58.03 70 HIS A O 1
ATOM 558 N N . ILE A 1 71 ? -14.626 8.109 27.297 1.00 61.50 71 ILE A N 1
ATOM 559 C CA . ILE A 1 71 ? -13.831 9.190 26.695 1.00 61.50 71 ILE A CA 1
ATOM 560 C C . ILE A 1 71 ? -13.193 8.720 25.389 1.00 61.50 71 ILE A C 1
ATOM 562 O O . ILE A 1 71 ? -12.448 7.741 25.375 1.00 61.50 71 ILE A O 1
ATOM 566 N N . VAL A 1 72 ? -13.453 9.440 24.295 1.00 71.19 72 VAL A N 1
ATOM 567 C CA . VAL A 1 72 ? -12.671 9.327 23.053 1.00 71.19 72 VAL A CA 1
ATOM 568 C C . VAL A 1 72 ? -11.898 10.608 22.833 1.00 71.19 72 VAL A C 1
ATOM 570 O O . VAL A 1 72 ? -12.450 11.707 22.911 1.00 71.19 72 VAL A O 1
ATOM 573 N N . THR A 1 73 ? -10.614 10.442 22.537 1.00 70.75 73 THR A N 1
ATOM 574 C CA . THR A 1 73 ? -9.714 11.520 22.155 1.00 70.75 73 THR A CA 1
ATOM 575 C C . THR A 1 73 ? -9.405 11.438 20.665 1.00 70.75 73 THR A C 1
ATOM 577 O O . THR A 1 73 ? -9.205 10.357 20.111 1.00 70.75 73 THR A O 1
ATOM 580 N N . LEU A 1 74 ? -9.388 12.591 20.003 1.00 72.75 74 LEU A N 1
ATOM 581 C CA . LEU A 1 74 ? -9.071 12.718 18.584 1.00 72.75 74 LEU A CA 1
ATOM 582 C C . LEU A 1 74 ? -7.950 13.741 18.426 1.00 72.75 74 LEU A C 1
ATOM 584 O O . LEU A 1 74 ? -8.000 14.814 19.022 1.00 72.75 74 LEU A O 1
ATOM 588 N N . GLN A 1 75 ? -6.927 13.397 17.646 1.00 75.06 75 GLN A N 1
ATOM 589 C CA . GLN A 1 75 ? -5.786 14.270 17.387 1.00 75.06 75 GLN A CA 1
ATOM 590 C C . GLN A 1 75 ? -5.705 14.582 15.894 1.00 75.06 75 GLN A C 1
ATOM 592 O O . GLN A 1 75 ? -5.492 13.687 15.076 1.00 75.06 75 GLN A O 1
ATOM 597 N N . GLU A 1 76 ? -5.815 15.862 15.546 1.00 69.00 76 GLU A N 1
ATOM 598 C CA . GLU A 1 76 ? -5.734 16.347 14.167 1.00 69.00 76 GLU A CA 1
ATOM 599 C C . GLU A 1 76 ? -4.520 17.244 13.954 1.00 69.00 76 GLU A C 1
ATOM 601 O O . GLU A 1 76 ? -4.107 17.983 14.847 1.00 69.00 76 GLU A O 1
ATOM 606 N N . SER A 1 77 ? -3.947 17.188 12.748 1.00 72.25 77 SER A N 1
ATOM 607 C CA . SER A 1 77 ? -2.891 18.102 12.301 1.00 72.25 77 SER A CA 1
ATOM 608 C C . SER A 1 77 ? -3.444 19.027 11.222 1.00 72.25 77 SER A C 1
ATOM 610 O O . SER A 1 77 ? -3.962 18.535 10.221 1.00 72.25 77 SER A O 1
ATOM 612 N N . TRP A 1 78 ? -3.313 20.347 11.386 1.00 66.69 78 TRP A N 1
ATOM 613 C CA . TRP A 1 78 ? -3.788 21.322 10.393 1.00 66.69 78 TRP A CA 1
ATOM 614 C C . TRP A 1 78 ? -2.631 21.942 9.607 1.00 66.69 78 TRP A C 1
ATOM 616 O O . TRP A 1 78 ? -1.514 22.099 10.108 1.00 66.69 78 TRP A O 1
ATOM 626 N N . ALA A 1 79 ? -2.905 22.287 8.350 1.00 57.97 79 ALA A N 1
ATOM 627 C CA . ALA A 1 79 ? -1.916 22.790 7.396 1.00 57.97 79 ALA A CA 1
ATOM 628 C C . ALA A 1 79 ? -2.172 24.239 6.938 1.00 57.97 79 ALA A C 1
ATOM 630 O O . ALA A 1 79 ? -1.378 24.769 6.170 1.00 57.97 79 ALA A O 1
ATOM 631 N N . ILE A 1 80 ? -3.263 24.873 7.377 1.00 61.59 80 ILE A N 1
ATOM 632 C CA . ILE A 1 80 ? -3.666 26.233 6.982 1.00 61.59 80 ILE A CA 1
ATOM 633 C C . ILE A 1 80 ? -4.102 26.982 8.245 1.00 61.59 80 ILE A C 1
ATOM 635 O O . ILE A 1 80 ? -4.757 26.373 9.085 1.00 61.59 80 ILE A O 1
ATOM 639 N N . 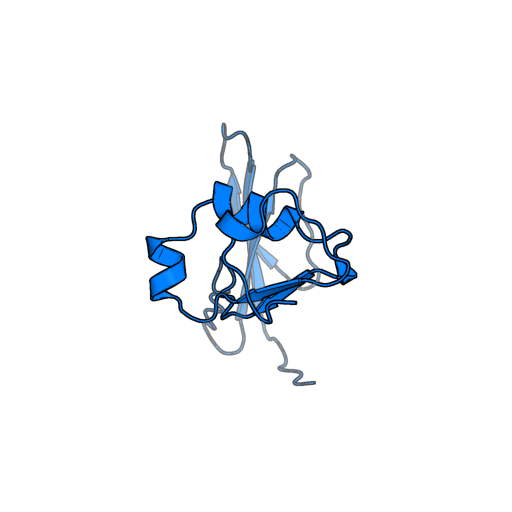ASP A 1 81 ? -3.799 28.278 8.356 1.00 58.59 81 ASP A N 1
ATOM 640 C CA . ASP A 1 81 ? -4.181 29.180 9.465 1.00 58.59 81 ASP A CA 1
ATOM 641 C C . ASP A 1 81 ? -5.704 29.367 9.665 1.00 58.59 81 ASP A C 1
ATOM 643 O O . ASP A 1 81 ? -6.135 30.300 10.339 1.00 58.59 81 ASP A O 1
ATOM 647 N N . ASN A 1 82 ? -6.547 28.491 9.110 1.00 56.38 82 ASN A N 1
ATOM 648 C CA . ASN A 1 82 ? -7.975 28.523 9.385 1.00 56.38 82 ASN A CA 1
ATOM 649 C C . ASN A 1 82 ? -8.223 28.159 10.850 1.00 56.38 82 ASN A C 1
ATOM 651 O O . ASN A 1 82 ? -7.988 27.038 11.305 1.00 56.38 82 ASN A O 1
ATOM 655 N N . GLU A 1 83 ? -8.687 29.165 11.579 1.00 60.50 83 GLU A N 1
ATOM 656 C CA . GLU A 1 83 ? -9.040 29.105 12.981 1.00 60.50 83 GLU A CA 1
ATOM 657 C C . GLU A 1 83 ? -10.190 28.117 13.210 1.00 60.50 83 GLU A C 1
ATOM 659 O O . GLU A 1 83 ? -11.235 28.191 12.570 1.00 60.50 83 GLU A O 1
ATOM 664 N N . SER A 1 84 ? -9.981 27.207 14.166 1.00 56.62 84 SER A N 1
ATOM 665 C CA . SER A 1 84 ? -10.971 26.294 14.758 1.00 56.62 84 SER A CA 1
ATOM 666 C C . SER A 1 84 ? -11.743 25.407 13.772 1.00 56.62 84 SER A C 1
ATOM 668 O O . SER A 1 84 ? -12.764 25.795 13.212 1.00 56.62 84 SER A O 1
ATOM 670 N N . TYR A 1 85 ? -11.320 24.146 13.653 1.00 63.78 85 TYR A N 1
ATOM 671 C CA . TYR A 1 85 ? -12.242 23.094 13.232 1.00 63.78 85 TYR A CA 1
ATOM 672 C C . TYR A 1 85 ? -13.187 22.810 14.403 1.00 63.78 85 TYR A C 1
ATOM 674 O O . TYR A 1 85 ? -12.772 22.260 15.420 1.00 63.78 85 TYR A O 1
ATOM 682 N N . ASN A 1 86 ? -14.441 23.248 14.288 1.00 65.31 86 ASN A N 1
ATOM 683 C CA . ASN A 1 86 ? -15.481 22.863 15.233 1.00 65.31 86 ASN A CA 1
ATOM 684 C C . ASN A 1 86 ? -15.960 21.461 14.848 1.00 65.31 86 ASN A C 1
ATOM 686 O O . ASN A 1 86 ? -16.655 21.295 13.844 1.00 65.31 86 ASN A O 1
ATOM 690 N N . ILE A 1 87 ? -15.530 20.457 15.609 1.00 71.75 87 ILE A N 1
ATOM 691 C CA . ILE A 1 87 ? -16.014 19.088 15.462 1.00 71.75 87 ILE A CA 1
ATOM 692 C C . ILE A 1 87 ? -17.244 18.956 16.369 1.00 71.75 87 ILE A C 1
ATOM 694 O O . ILE A 1 87 ? -17.102 19.077 17.587 1.00 71.75 87 ILE A O 1
ATOM 698 N N . PRO A 1 88 ? -18.448 18.713 15.817 1.00 74.81 88 PRO A N 1
ATOM 699 C CA . PRO A 1 88 ? -19.653 18.560 16.623 1.00 74.81 88 PRO A CA 1
ATOM 700 C C . PRO A 1 88 ? -19.470 17.499 17.714 1.00 74.81 88 PRO A C 1
ATOM 702 O O . PRO A 1 88 ? -18.953 16.413 17.452 1.00 74.81 88 PRO A O 1
ATOM 705 N N . ASP A 1 89 ? -19.911 17.823 18.929 1.00 76.56 89 ASP A N 1
ATOM 706 C CA . ASP A 1 89 ? -19.818 16.996 20.141 1.00 76.56 89 ASP A CA 1
ATOM 707 C C . ASP A 1 89 ? -18.405 16.740 20.696 1.00 76.56 89 ASP A C 1
ATOM 709 O O . ASP A 1 89 ? -18.247 15.909 21.593 1.00 76.56 89 ASP A O 1
ATOM 713 N N . PHE A 1 90 ? -17.380 17.412 20.175 1.00 73.94 90 PHE A N 1
ATOM 714 C CA . PHE A 1 90 ? -16.004 17.290 20.645 1.00 73.94 90 PHE A CA 1
ATOM 715 C C . PHE A 1 90 ? -15.508 18.629 21.201 1.00 73.94 90 PHE A C 1
ATOM 717 O O . PHE A 1 90 ? -15.547 19.656 20.529 1.00 73.94 90 PHE A O 1
ATOM 724 N N . GLU A 1 91 ? -15.001 18.614 22.431 1.00 80.44 91 GLU A N 1
ATOM 725 C CA . GLU A 1 91 ? -14.398 19.773 23.087 1.00 80.44 91 GLU A CA 1
ATOM 726 C C . GLU A 1 91 ? -12.887 19.814 22.822 1.00 80.44 91 GLU A C 1
ATOM 728 O O . GLU A 1 91 ? -12.188 18.806 22.961 1.00 80.44 91 GLU A O 1
ATOM 733 N N . GLU A 1 92 ? -12.360 20.978 22.437 1.00 78.75 92 GLU A N 1
ATOM 734 C CA . GLU A 1 92 ? -10.918 21.199 22.280 1.00 78.75 92 GLU A CA 1
ATOM 735 C C . GLU A 1 92 ? -10.237 21.242 23.659 1.00 78.75 92 GLU A C 1
ATOM 737 O O . GLU A 1 92 ? -10.495 22.137 24.459 1.00 78.75 92 GLU A O 1
ATOM 742 N N . ILE A 1 93 ? -9.333 20.295 23.929 1.00 79.00 93 ILE A N 1
ATOM 743 C CA . ILE A 1 93 ? -8.560 20.248 25.183 1.00 79.00 93 ILE A CA 1
ATOM 744 C C . ILE A 1 93 ? -7.294 21.094 25.070 1.00 7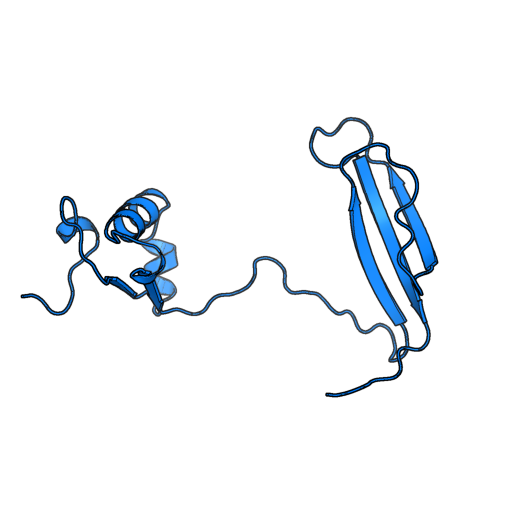9.00 93 ILE A C 1
ATOM 746 O O . ILE A 1 93 ? -6.878 21.754 26.020 1.00 79.00 93 ILE A O 1
ATOM 750 N N . SER A 1 94 ? -6.600 20.996 23.933 1.00 77.31 94 SER A N 1
ATOM 751 C CA . SER A 1 94 ? -5.300 21.645 23.757 1.00 77.31 94 SER A CA 1
ATOM 752 C C . SER A 1 94 ? -4.930 21.840 22.292 1.00 77.31 94 SER A C 1
ATOM 754 O O . SER A 1 94 ? -5.272 21.028 21.429 1.00 77.31 94 SER A O 1
ATOM 756 N N . ARG A 1 95 ? -4.154 22.900 22.042 1.00 75.19 95 ARG A N 1
ATOM 757 C CA . ARG A 1 95 ? -3.632 23.277 20.728 1.00 75.19 95 ARG A CA 1
A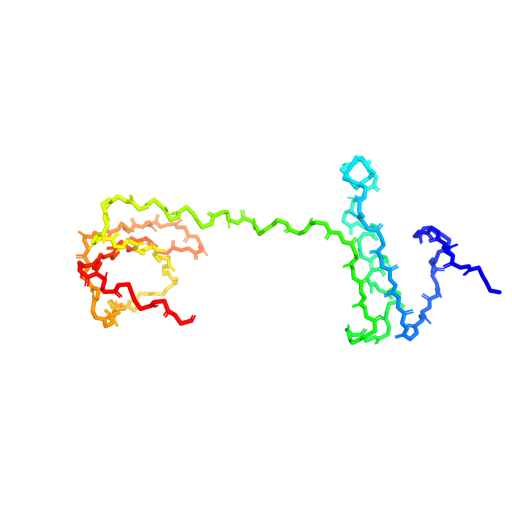TOM 758 C C . ARG A 1 95 ? -2.141 23.552 20.806 1.00 75.19 95 ARG A C 1
ATOM 760 O O . ARG A 1 95 ? -1.714 24.529 21.415 1.00 75.19 95 ARG A O 1
ATOM 767 N N . ASN A 1 96 ? -1.354 22.732 20.120 1.00 75.94 96 ASN A N 1
ATOM 768 C CA . ASN A 1 96 ? 0.089 22.922 20.013 1.00 75.94 96 ASN A CA 1
ATOM 769 C C . ASN A 1 96 ? 0.428 23.500 18.644 1.00 75.94 96 ASN A C 1
ATOM 771 O O . ASN A 1 96 ? 0.247 22.823 17.635 1.00 75.94 96 ASN A O 1
ATOM 775 N N . ARG A 1 97 ? 0.934 24.737 18.601 1.00 72.69 97 ARG A N 1
ATOM 776 C CA . ARG A 1 97 ? 1.405 25.372 17.362 1.00 72.69 97 ARG A CA 1
ATOM 777 C C . ARG A 1 97 ? 2.864 24.993 17.108 1.00 72.69 97 ARG A C 1
ATOM 779 O O . ARG A 1 97 ? 3.732 25.252 17.937 1.00 72.69 97 ARG A O 1
ATOM 786 N N . LEU A 1 98 ? 3.136 24.398 15.954 1.00 69.75 98 LEU A N 1
ATOM 787 C CA . LEU A 1 98 ? 4.477 24.078 15.480 1.00 69.75 98 LEU A CA 1
ATOM 788 C C . LEU A 1 98 ? 4.920 25.169 14.500 1.00 69.75 98 LEU A C 1
ATOM 790 O O . LEU A 1 98 ? 4.666 25.092 13.301 1.00 69.75 98 LEU A O 1
ATOM 794 N N . MET A 1 99 ? 5.588 26.200 15.019 1.00 61.34 99 MET A N 1
ATOM 795 C CA . MET A 1 99 ? 6.130 27.277 14.189 1.00 61.34 99 MET A CA 1
ATOM 796 C C . MET A 1 99 ? 7.306 26.771 13.335 1.00 61.34 99 MET A C 1
ATOM 798 O O . MET A 1 99 ? 8.194 26.078 13.832 1.00 61.34 99 MET A O 1
ATOM 802 N N . GLY A 1 100 ? 7.329 27.135 12.048 1.00 62.28 100 GLY A N 1
ATOM 803 C CA . GLY A 1 100 ? 8.500 26.964 11.176 1.00 62.28 100 GLY A CA 1
ATOM 804 C C . GLY A 1 100 ? 8.660 25.607 10.475 1.00 62.28 100 GLY A C 1
ATOM 805 O O . GLY A 1 100 ? 9.757 25.309 10.005 1.00 62.28 100 GLY A O 1
ATOM 806 N N . ARG A 1 101 ? 7.613 24.770 10.376 1.00 57.34 101 ARG A N 1
ATOM 807 C CA . ARG A 1 101 ? 7.676 23.497 9.628 1.00 57.34 101 ARG A CA 1
ATOM 808 C C . ARG A 1 101 ? 6.810 23.511 8.359 1.00 57.34 101 ARG A C 1
ATOM 810 O O . ARG A 1 101 ? 5.659 23.920 8.418 1.00 57.34 101 ARG A O 1
ATOM 817 N N . PRO A 1 102 ? 7.300 22.978 7.223 1.00 54.88 102 PRO A N 1
ATOM 818 C CA . PRO A 1 102 ? 6.648 23.119 5.915 1.00 54.88 102 PRO A CA 1
ATOM 819 C C . PRO A 1 102 ? 5.425 22.210 5.673 1.00 54.88 102 PRO A C 1
ATOM 821 O O . PRO A 1 102 ? 4.979 22.113 4.535 1.00 54.88 102 PRO A O 1
ATOM 824 N N . ARG A 1 103 ? 4.914 21.472 6.674 1.00 58.75 103 ARG A N 1
ATOM 825 C CA . ARG A 1 103 ? 3.879 20.434 6.443 1.00 58.75 103 ARG A CA 1
ATOM 826 C C . ARG A 1 103 ? 2.668 20.470 7.379 1.00 58.75 103 ARG A C 1
ATOM 828 O O . ARG A 1 103 ? 1.581 20.143 6.924 1.00 58.75 103 ARG A O 1
ATOM 835 N N . ALA A 1 104 ? 2.832 20.847 8.646 1.00 61.03 104 ALA A N 1
ATOM 836 C CA . ALA A 1 104 ? 1.732 21.003 9.598 1.00 61.03 104 ALA A CA 1
ATOM 837 C C . ALA A 1 104 ? 2.041 22.177 10.534 1.00 61.03 104 ALA A C 1
ATOM 839 O O . ALA A 1 104 ? 3.150 22.251 11.068 1.00 61.03 104 ALA A O 1
ATOM 840 N N . PHE A 1 105 ? 1.069 23.069 10.720 1.00 64.56 105 PHE A N 1
ATOM 841 C CA . PHE A 1 105 ? 1.156 24.244 11.592 1.00 64.56 105 PHE A CA 1
ATOM 842 C C . PHE A 1 105 ? 0.925 23.891 13.067 1.00 64.56 105 PHE A C 1
ATOM 844 O O . PHE A 1 105 ? 1.242 24.691 13.947 1.00 64.56 105 PHE A O 1
ATOM 851 N N . GLY A 1 106 ? 0.414 22.694 13.369 1.00 72.25 106 GLY A N 1
ATOM 852 C CA . GLY A 1 106 ? 0.232 22.235 14.742 1.00 72.25 106 GLY A CA 1
ATOM 853 C C . GLY A 1 106 ? -0.623 20.978 14.892 1.00 72.25 106 GLY A C 1
ATOM 854 O O . GLY A 1 106 ? -0.968 20.342 13.896 1.00 72.25 106 GLY A O 1
ATOM 855 N N . THR A 1 107 ? -0.943 20.632 16.146 1.00 72.81 107 THR A N 1
ATOM 856 C CA . THR A 1 107 ? -1.837 19.518 16.530 1.00 72.81 107 THR A CA 1
ATOM 857 C C . THR A 1 107 ? -2.918 19.955 17.527 1.00 72.81 107 THR A C 1
ATOM 859 O O . THR A 1 107 ? -2.578 20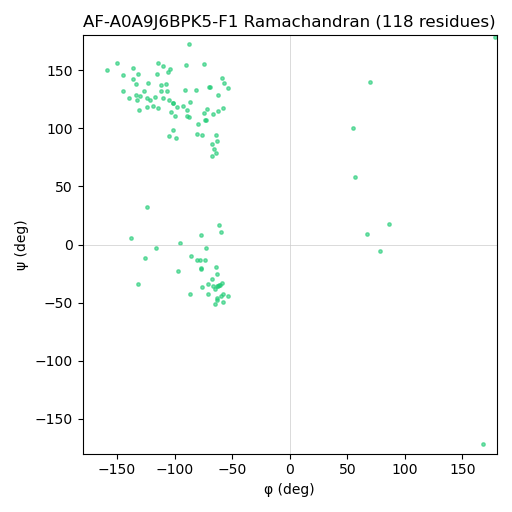.613 18.517 1.00 72.81 107 THR A O 1
ATOM 862 N N . ILE A 1 108 ? -4.198 19.674 17.243 1.00 73.75 108 ILE A N 1
ATOM 863 C CA . ILE A 1 108 ? -5.334 19.951 18.143 1.00 73.75 108 ILE A CA 1
ATOM 864 C C . ILE A 1 108 ? -5.779 18.609 18.708 1.00 73.75 108 ILE A C 1
ATOM 866 O O . ILE A 1 108 ? -5.941 17.645 17.958 1.00 73.75 108 ILE A O 1
ATOM 870 N N . ASN A 1 109 ? -5.962 18.563 20.024 1.00 74.88 109 ASN A N 1
ATOM 871 C CA . ASN A 1 109 ? -6.524 17.417 20.720 1.00 74.88 109 ASN A CA 1
ATOM 872 C C . ASN A 1 109 ? -7.961 17.730 21.127 1.00 74.88 109 ASN A C 1
ATOM 874 O O . ASN A 1 109 ? -8.208 18.700 21.847 1.00 74.88 109 ASN A O 1
ATOM 878 N N . PHE A 1 110 ? -8.879 16.876 20.703 1.00 77.06 110 PHE A N 1
ATOM 879 C CA . PHE A 1 110 ? -10.296 16.943 21.010 1.00 77.06 110 PHE A CA 1
ATOM 880 C C . PHE A 1 110 ? -10.712 15.805 21.941 1.00 77.06 110 PHE A C 1
ATOM 882 O O . PHE A 1 110 ? -10.105 14.732 21.923 1.00 77.06 110 PHE A O 1
ATOM 889 N N . CYS A 1 111 ? -11.768 16.024 22.720 1.00 75.88 111 CYS A N 1
ATOM 890 C CA . CYS A 1 111 ? -12.341 15.053 23.647 1.00 75.88 111 CYS A CA 1
ATOM 891 C C . CYS A 1 111 ? -13.859 15.009 23.515 1.00 75.88 111 CYS A C 1
ATOM 893 O O . CYS A 1 111 ? -14.506 16.049 23.441 1.00 75.88 111 CYS A O 1
ATOM 895 N N . LYS A 1 112 ? -14.424 13.804 23.540 1.00 76.12 112 LYS A N 1
ATOM 896 C CA . LYS A 1 112 ? -15.861 13.590 23.701 1.00 76.12 112 LYS A CA 1
ATOM 897 C C . LYS A 1 112 ? -16.105 12.690 24.901 1.00 76.12 112 LYS A C 1
ATOM 899 O O . LYS A 1 112 ? -15.542 11.595 24.975 1.00 76.12 112 LYS A O 1
ATOM 904 N N . LEU A 1 113 ? -16.952 13.161 25.813 1.00 70.06 113 LEU A N 1
ATOM 905 C CA . LEU A 1 113 ? -17.415 12.410 26.977 1.00 70.06 113 LEU A CA 1
ATOM 906 C C . LEU A 1 113 ? -18.698 11.627 26.643 1.00 70.06 113 LEU A C 1
ATOM 908 O O . LEU A 1 113 ? -19.473 12.034 25.781 1.00 70.06 113 LEU A O 1
ATOM 912 N N . ASN A 1 114 ? -18.942 10.533 27.366 1.00 65.12 114 ASN A N 1
ATOM 913 C CA . ASN A 1 114 ? -20.181 9.746 27.354 1.00 65.12 114 ASN A CA 1
ATOM 914 C C . ASN A 1 114 ? -20.594 9.223 25.973 1.00 65.12 114 ASN A C 1
ATOM 916 O O . ASN A 1 114 ? -21.696 9.477 25.490 1.00 65.12 114 ASN A O 1
ATOM 920 N N . ILE A 1 115 ? -19.721 8.448 25.335 1.00 64.62 115 ILE A N 1
ATOM 921 C CA . ILE A 1 115 ? -20.102 7.746 24.109 1.00 64.62 115 ILE A CA 1
ATOM 922 C C . ILE A 1 115 ? -21.024 6.588 24.477 1.00 64.62 115 ILE A C 1
ATOM 924 O O . ILE A 1 115 ? -20.589 5.581 25.034 1.00 64.62 115 ILE A O 1
ATOM 928 N N . GLU A 1 116 ? -22.308 6.733 24.161 1.00 57.91 116 GLU A N 1
ATOM 929 C CA . GLU A 1 116 ? -23.233 5.608 24.148 1.00 57.91 116 GLU A CA 1
ATOM 930 C C . GLU A 1 116 ? -22.750 4.609 23.093 1.00 57.91 116 GLU A C 1
ATOM 932 O O . GLU A 1 116 ? -22.693 4.912 21.899 1.00 57.91 116 GLU A O 1
ATOM 937 N N . ALA A 1 117 ? -22.356 3.415 23.534 1.00 51.88 117 ALA A N 1
ATOM 938 C CA . ALA A 1 117 ? -21.934 2.345 22.647 1.00 51.88 117 ALA A CA 1
ATOM 939 C C . ALA A 1 117 ? -23.134 1.848 21.821 1.00 51.88 117 ALA A C 1
ATOM 941 O O . ALA A 1 117 ? -23.815 0.895 22.191 1.00 51.88 117 ALA A O 1
ATOM 942 N N . ARG A 1 118 ? -23.408 2.490 20.682 1.00 44.41 118 ARG A N 1
ATOM 943 C CA . ARG A 1 118 ? -24.268 1.920 19.641 1.00 44.41 118 ARG A CA 1
ATOM 944 C C . ARG A 1 118 ? -23.444 0.934 18.820 1.00 44.41 118 ARG A C 1
ATOM 946 O O . ARG A 1 118 ? -22.736 1.320 17.897 1.00 44.41 118 ARG A O 1
ATOM 953 N N . ILE A 1 119 ? -23.532 -0.338 19.193 1.00 38.06 119 ILE A N 1
ATOM 954 C CA . ILE A 1 119 ? -23.100 -1.459 18.356 1.00 38.06 119 ILE A CA 1
ATOM 955 C C . ILE A 1 119 ? -24.166 -1.618 17.258 1.00 38.06 119 ILE A C 1
ATOM 957 O O . ILE A 1 119 ? -25.312 -1.937 17.576 1.00 38.06 119 ILE A O 1
ATOM 961 N N . VAL A 1 120 ? -23.806 -1.358 15.997 1.00 35.75 120 VAL A N 1
ATOM 962 C CA . VAL A 1 120 ? -24.584 -1.730 14.799 1.00 35.75 120 VAL A CA 1
ATOM 963 C C . VAL A 1 120 ? -23.685 -2.548 13.890 1.00 35.75 120 VAL A C 1
ATOM 965 O O . VAL A 1 120 ? -22.541 -2.094 13.662 1.00 35.75 120 VAL A O 1
#

Nearest PDB structures (foldseek):
  7uvl-assembly1_A  TM=3.606E-01  e=1.692E+00  Homo sapiens
  7dda-assembly1_A  TM=3.694E-01  e=3.934E+00  Shrimp white spot syndrome virus
  4yh6-assembly1_A  TM=3.796E-01  e=8.031E+00  Mus musculus
  8sze-assembly1_A  TM=2.158E-01  e=2.498E+00  Yersinia pestis

Foldseek 3Di:
DDPDDALVVCAPAADQADEAEPADVVCCVPPPDPVSVVSRVVNHPDPVRYHYDYDDDDPDPPPQPCPDPWKDKDKDFAQDPPPDDDDPQWDWPDWDADPDDNGTRTMTMIMHTGDDPPDD

Radius of gyration: 22.39 Å; Cα contacts (8 Å, |Δi|>4): 141; chains: 1; bounding box: 39×49×51 Å

InterPro domains:
  IPR027417 P-loop containing nucleoside triphosphate hydrolase [G3DSA:3.40.50.300] (1-47)
  IPR027417 P-loop containing nucleoside triphosphate hydrolase [SSF52540] (2-65)

Secondary structure (DSSP, 8-state):
--S---HHHHTT--BSSEEEEE--HHHHHHH--HHHHHHHHTTBSSGGGEEEEE-PPPSS-------STTEEEEEEEE-S-------TT-EEEEEEE-TT-SS-SEEEEEEEE-------

Sequence (120 aa):
MAEAITIHKSQGRSESKIVIDVRNPSKIKNHMDRQKWYVALSRARSLNGLYILGAFKPPNEINLTMTSSHIVTLQESWAIDNESYNIPDFEEISRNRLMGRPRAFGTINFCKLNIEARIV

Organism: Polypedilum vanderplanki (NCBI:txid319348)